Protein AF-A0A4R7KWX2-F1 (afdb_monomer_lite)

Radius of gyration: 22.08 Å; chains: 1; bounding box: 46×19×56 Å

pLDDT: mean 76.59, std 13.77, range [32.47, 94.88]

Sequence (93 aa):
MNRAMRRKMDKQLRAKLTDEQFQELKSKTISEMIDIEVKRRLDDTWSKMSSVLIEIMRKNRISQERIHKIVSEFSEEIYKRYGRDNDEGLSQC

Organism: NCBI:txid1096341

Secondary structure (DSSP, 8-state):
--HHHHHHHHHHHHTTS-HHHHHHHHHHHHHHHHHHHHHHHHHHHHHHHHHHHHHHHHHTT--HHHHHHHHHHHHHHHHHHHGGGGTTTSS--

Foldseek 3Di:
DDPVVVVVVLVVLCVVDPPVRSVVVVVVVVVVVVVVVVVVVVVVVVVVVLVVVLVVCVVVVNDPVRNVVVVVVVVVVCCVVPVVVPPVPPPDD

Structure (mmCIF, N/CA/C/O backbone):
data_AF-A0A4R7KWX2-F1
#
_entry.id   AF-A0A4R7KWX2-F1
#
loop_
_atom_site.group_PDB
_atom_site.id
_atom_site.type_symbol
_atom_site.label_atom_id
_atom_site.label_alt_id
_atom_site.label_comp_id
_atom_site.label_asym_id
_atom_site.label_e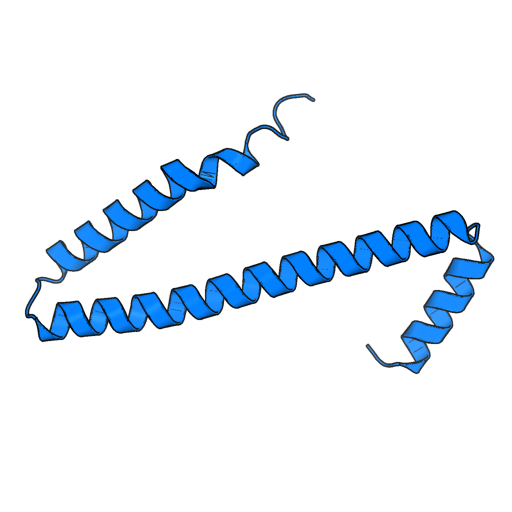ntity_id
_atom_site.label_seq_id
_atom_site.pdbx_PDB_ins_code
_atom_site.Cartn_x
_atom_site.Cartn_y
_atom_site.Cartn_z
_atom_site.occupancy
_atom_site.B_iso_or_equiv
_atom_site.auth_seq_id
_atom_site.auth_comp_id
_atom_site.auth_asym_id
_atom_site.auth_atom_id
_atom_site.pdbx_PDB_model_num
ATOM 1 N N . MET A 1 1 ? -2.434 7.150 -26.169 1.00 55.12 1 MET A N 1
ATOM 2 C CA . MET A 1 1 ? -1.441 7.192 -27.274 1.00 55.12 1 MET A CA 1
ATOM 3 C C . MET A 1 1 ? -1.772 6.144 -28.335 1.00 55.12 1 MET A C 1
ATOM 5 O O . MET A 1 1 ? -1.793 4.959 -28.014 1.00 55.12 1 MET A O 1
ATOM 9 N N . ASN A 1 2 ? -2.063 6.571 -29.568 1.00 79.06 2 ASN A N 1
ATOM 10 C CA . ASN A 1 2 ? -2.555 5.701 -30.646 1.00 79.06 2 ASN A CA 1
ATOM 11 C C . ASN A 1 2 ? -1.430 4.828 -31.263 1.00 79.06 2 ASN A C 1
ATOM 13 O O . ASN A 1 2 ? -0.264 5.231 -31.297 1.00 79.06 2 ASN A O 1
ATOM 17 N N . ARG A 1 3 ? -1.762 3.627 -31.761 1.00 81.62 3 ARG A N 1
ATOM 18 C CA . ARG A 1 3 ? -0.810 2.597 -32.240 1.00 81.62 3 ARG A CA 1
ATOM 19 C C . ARG A 1 3 ? 0.081 3.088 -33.388 1.00 81.62 3 ARG A C 1
ATOM 21 O O . ARG A 1 3 ? 1.253 2.725 -33.453 1.00 81.62 3 ARG A O 1
ATOM 28 N N . ALA A 1 4 ? -0.457 3.937 -34.262 1.00 80.00 4 ALA A N 1
ATOM 29 C CA . ALA A 1 4 ? 0.284 4.535 -35.374 1.00 80.00 4 ALA A CA 1
ATOM 30 C C . ALA A 1 4 ? 1.388 5.502 -34.901 1.00 80.00 4 ALA A C 1
ATOM 32 O O . ALA A 1 4 ? 2.495 5.477 -35.436 1.00 80.00 4 ALA A O 1
ATOM 33 N N . MET A 1 5 ? 1.123 6.291 -33.852 1.00 72.06 5 MET A N 1
ATOM 34 C CA . MET A 1 5 ? 2.116 7.191 -33.251 1.00 72.06 5 MET A CA 1
ATOM 35 C C . MET A 1 5 ? 3.259 6.417 -32.583 1.00 72.06 5 MET A C 1
ATOM 37 O O . MET A 1 5 ? 4.413 6.769 -32.806 1.00 72.06 5 MET A O 1
ATOM 41 N N . ARG A 1 6 ? 2.966 5.317 -31.864 1.00 77.50 6 ARG A N 1
ATOM 42 C CA . ARG A 1 6 ? 4.008 4.421 -31.308 1.00 77.50 6 ARG A CA 1
ATOM 43 C C . ARG A 1 6 ? 4.957 3.918 -32.386 1.00 77.50 6 ARG A C 1
ATOM 45 O O . ARG A 1 6 ? 6.161 4.071 -32.265 1.00 77.50 6 ARG A O 1
ATOM 52 N N . ARG A 1 7 ? 4.406 3.380 -33.475 1.00 78.06 7 ARG A N 1
ATOM 53 C CA . ARG A 1 7 ? 5.207 2.822 -34.574 1.00 78.06 7 ARG A CA 1
ATOM 54 C C . ARG A 1 7 ? 6.083 3.872 -35.262 1.00 78.06 7 ARG A C 1
ATOM 56 O O . ARG A 1 7 ? 7.206 3.566 -35.648 1.00 78.06 7 ARG A O 1
ATOM 63 N N . LYS A 1 8 ? 5.581 5.101 -35.426 1.00 79.50 8 LYS A N 1
ATOM 64 C CA . LYS A 1 8 ? 6.349 6.202 -36.028 1.00 79.50 8 LYS A CA 1
ATOM 65 C C . LYS A 1 8 ? 7.505 6.640 -35.123 1.00 79.50 8 LYS A C 1
ATOM 67 O O . LYS A 1 8 ? 8.603 6.861 -35.623 1.00 79.50 8 LYS A O 1
ATOM 72 N N . MET A 1 9 ? 7.264 6.698 -33.814 1.00 76.12 9 MET A N 1
ATOM 73 C CA . MET A 1 9 ? 8.276 7.014 -32.805 1.00 76.12 9 MET A CA 1
ATOM 74 C C . MET A 1 9 ? 9.347 5.915 -32.707 1.00 76.12 9 MET A C 1
ATOM 76 O O . MET A 1 9 ? 10.531 6.227 -32.769 1.00 76.12 9 MET A O 1
ATOM 80 N N . ASP A 1 10 ? 8.951 4.637 -32.691 1.00 72.81 10 ASP A N 1
ATOM 81 C CA . ASP A 1 10 ? 9.875 3.490 -32.706 1.00 72.81 10 ASP A CA 1
ATOM 82 C C . ASP A 1 10 ? 10.795 3.516 -33.934 1.00 72.81 10 ASP A C 1
ATOM 84 O O . ASP A 1 10 ? 11.998 3.288 -33.827 1.00 72.81 10 ASP A O 1
ATOM 88 N N . LYS A 1 11 ? 10.243 3.833 -35.114 1.00 79.12 11 LYS A N 1
ATOM 89 C CA . LYS A 1 11 ? 11.020 3.930 -36.357 1.00 79.12 11 LYS A CA 1
ATOM 90 C C . LYS A 1 11 ? 12.038 5.076 -36.312 1.00 79.12 11 LYS A C 1
ATOM 92 O O . LYS A 1 11 ? 13.140 4.921 -36.824 1.00 79.12 11 LYS A O 1
ATOM 97 N N . GLN A 1 12 ? 11.681 6.211 -35.709 1.00 77.06 12 GLN A N 1
ATOM 98 C CA . GLN A 1 12 ? 12.589 7.353 -35.548 1.00 77.06 12 GLN A CA 1
ATOM 99 C C . GLN A 1 12 ? 13.688 7.089 -34.512 1.00 77.06 12 GLN A C 1
ATOM 101 O O . GLN A 1 12 ? 14.817 7.527 -34.711 1.00 77.06 12 GLN A O 1
ATOM 106 N N . LEU A 1 13 ? 13.376 6.359 -33.439 1.00 66.44 13 LEU A N 1
ATOM 107 C CA . LEU A 1 13 ? 14.338 5.973 -32.406 1.00 66.44 13 LEU A CA 1
ATOM 108 C C . LEU A 1 13 ? 15.350 4.943 -32.925 1.00 66.44 13 LEU A C 1
ATOM 110 O O . LEU A 1 13 ? 16.546 5.136 -32.741 1.00 66.44 13 LEU A O 1
ATOM 114 N N . ARG A 1 14 ? 14.900 3.921 -33.668 1.00 72.00 14 ARG A N 1
ATOM 115 C CA . ARG A 1 14 ? 15.794 2.962 -34.351 1.00 72.00 14 ARG A CA 1
ATOM 116 C C . ARG A 1 14 ? 16.730 3.607 -35.370 1.00 72.00 14 ARG A C 1
ATOM 118 O O . ARG A 1 14 ? 17.804 3.093 -35.620 1.00 72.00 14 ARG A O 1
ATOM 125 N N . ALA A 1 15 ? 16.323 4.719 -35.981 1.00 72.25 15 ALA A N 1
ATOM 126 C CA . ALA A 1 15 ? 17.159 5.430 -36.947 1.00 72.25 15 ALA A CA 1
ATOM 127 C C . ALA A 1 15 ? 18.280 6.259 -36.291 1.00 72.25 15 ALA A C 1
ATOM 129 O O . ALA A 1 15 ? 19.173 6.722 -36.995 1.00 72.25 15 ALA A O 1
ATOM 130 N N . LYS A 1 16 ? 18.219 6.491 -34.971 1.00 71.94 16 LYS A N 1
ATOM 131 C CA . LYS A 1 16 ? 19.176 7.322 -34.219 1.00 71.94 16 LYS A CA 1
ATOM 132 C C . LYS A 1 16 ? 20.005 6.544 -33.194 1.00 71.94 16 LYS A C 1
ATOM 134 O O . LYS A 1 16 ? 20.971 7.094 -32.679 1.00 71.94 16 LYS A O 1
ATOM 139 N N . LEU A 1 17 ? 19.614 5.312 -32.883 1.00 70.38 17 LEU A N 1
ATOM 140 C CA . LEU A 1 17 ? 20.235 4.444 -31.884 1.00 70.38 17 LEU A CA 1
ATOM 141 C C . LEU A 1 17 ? 20.725 3.166 -32.562 1.00 70.38 17 LEU A C 1
ATOM 143 O O . LEU A 1 17 ? 20.113 2.717 -33.532 1.00 70.38 17 LEU A O 1
ATOM 147 N N . THR A 1 18 ? 21.787 2.552 -32.037 1.00 77.38 18 THR A N 1
ATOM 148 C CA . THR A 1 18 ? 22.100 1.169 -32.421 1.00 77.38 18 THR A CA 1
ATOM 149 C C . THR A 1 18 ? 20.953 0.248 -31.994 1.00 77.38 18 THR A C 1
ATOM 151 O O . THR A 1 18 ? 20.201 0.563 -31.065 1.00 77.38 18 THR A O 1
ATOM 154 N N . ASP A 1 19 ? 20.796 -0.900 -32.658 1.00 74.38 19 ASP A N 1
ATOM 155 C CA . ASP A 1 19 ? 19.746 -1.860 -32.294 1.00 74.38 19 ASP A CA 1
ATOM 156 C C . ASP A 1 19 ? 19.851 -2.287 -30.817 1.00 74.38 19 ASP A C 1
ATOM 158 O O . ASP A 1 19 ? 18.827 -2.429 -30.151 1.00 74.38 19 ASP A O 1
ATOM 162 N N . GLU A 1 20 ? 21.066 -2.397 -30.273 1.00 72.44 20 GLU A N 1
ATOM 163 C CA . GLU A 1 20 ? 21.311 -2.683 -28.852 1.00 72.44 20 GLU A CA 1
ATOM 164 C C . GLU A 1 20 ? 20.789 -1.567 -27.936 1.00 72.44 20 GLU A C 1
ATOM 166 O O . GLU A 1 20 ? 20.001 -1.834 -27.028 1.00 72.44 20 GLU A O 1
ATOM 171 N N . GLN A 1 21 ? 21.127 -0.305 -28.224 1.00 72.81 21 GLN A N 1
ATOM 172 C CA . GLN A 1 21 ? 20.653 0.854 -27.457 1.00 72.81 21 GLN A CA 1
ATOM 173 C C . GLN A 1 21 ? 19.129 1.012 -27.531 1.00 72.81 21 GLN A C 1
ATOM 175 O O . GLN A 1 21 ? 18.481 1.365 -26.545 1.00 72.81 21 GLN A O 1
ATOM 180 N N . PHE A 1 22 ? 18.529 0.735 -28.692 1.00 75.12 22 PHE A N 1
ATOM 181 C CA . PHE A 1 22 ? 17.079 0.783 -28.860 1.00 75.12 22 PHE A CA 1
ATOM 182 C C . PHE A 1 22 ? 16.368 -0.294 -28.029 1.00 75.12 22 PHE A C 1
ATOM 184 O O . PHE A 1 22 ? 15.339 -0.015 -27.406 1.00 75.12 22 PHE A O 1
ATOM 191 N N . GLN A 1 23 ? 16.892 -1.523 -28.012 1.00 72.94 23 GLN A N 1
ATOM 192 C CA . GLN A 1 23 ? 16.308 -2.609 -27.221 1.00 72.94 23 GLN A CA 1
ATOM 193 C C . GLN A 1 23 ? 16.487 -2.381 -25.719 1.00 72.94 23 GLN A C 1
ATOM 195 O O . GLN A 1 23 ? 15.537 -2.604 -24.968 1.00 72.94 23 GLN A O 1
ATOM 200 N N . GLU A 1 24 ? 17.644 -1.877 -25.284 1.00 78.38 24 GLU A N 1
ATOM 201 C CA . GLU A 1 24 ? 17.891 -1.536 -23.881 1.00 78.38 24 GLU A CA 1
ATOM 202 C C . GLU A 1 24 ? 16.896 -0.476 -23.387 1.00 78.38 24 GLU A C 1
ATOM 204 O O . GLU A 1 24 ? 16.243 -0.656 -22.357 1.00 78.38 24 GLU A O 1
ATOM 209 N N . LEU A 1 25 ? 16.710 0.598 -24.159 1.00 73.94 25 LEU A N 1
ATOM 210 C CA . LEU A 1 25 ? 15.812 1.695 -23.800 1.00 73.94 25 LEU A CA 1
ATOM 211 C C . LEU A 1 25 ? 14.351 1.236 -23.755 1.00 73.94 25 LEU A C 1
ATOM 213 O O . LEU A 1 25 ? 13.621 1.546 -22.816 1.00 73.94 25 LEU A O 1
ATOM 217 N N . LYS A 1 26 ? 13.941 0.412 -24.725 1.00 75.81 26 LYS A N 1
ATOM 218 C CA . LYS A 1 26 ? 12.613 -0.206 -24.735 1.00 75.81 26 LYS A CA 1
ATOM 219 C C . LYS A 1 26 ? 12.399 -1.117 -23.523 1.00 75.81 26 LYS A C 1
ATOM 221 O O . LYS A 1 26 ? 11.317 -1.094 -22.940 1.00 75.81 26 LYS A O 1
ATOM 226 N N . SER A 1 27 ? 13.405 -1.907 -23.147 1.00 73.00 27 SER A N 1
ATOM 227 C CA . SER A 1 27 ? 13.347 -2.785 -21.977 1.00 73.00 27 SER A CA 1
ATOM 228 C C . SER A 1 27 ? 13.200 -1.986 -20.681 1.00 73.00 27 SER A C 1
ATOM 230 O O . SER A 1 27 ? 12.328 -2.303 -19.874 1.00 73.00 27 SER A O 1
ATOM 232 N N . LYS A 1 28 ? 13.978 -0.907 -20.512 1.00 76.81 28 LYS A N 1
ATOM 233 C CA . LYS A 1 28 ? 13.885 -0.007 -19.348 1.00 76.81 28 LYS A CA 1
ATOM 234 C C . LYS A 1 28 ? 12.496 0.615 -19.219 1.00 76.81 28 LYS A C 1
ATOM 236 O O . LYS A 1 28 ? 11.870 0.487 -18.175 1.00 76.81 28 LYS A O 1
ATOM 241 N N . THR A 1 29 ? 11.957 1.177 -20.302 1.00 74.44 29 THR A N 1
ATOM 242 C CA . THR A 1 29 ? 10.612 1.778 -20.280 1.00 74.44 29 THR A CA 1
ATOM 243 C C . THR A 1 29 ? 9.518 0.757 -19.959 1.00 74.44 29 THR A C 1
ATOM 245 O O . THR A 1 29 ? 8.552 1.079 -19.271 1.00 74.44 29 THR A O 1
ATOM 248 N N . ILE A 1 30 ? 9.637 -0.480 -20.455 1.00 75.88 30 ILE A N 1
ATOM 249 C CA . ILE A 1 30 ? 8.682 -1.545 -20.120 1.00 75.88 30 ILE A CA 1
ATOM 250 C C . ILE A 1 30 ? 8.785 -1.908 -18.636 1.00 75.88 30 ILE A C 1
ATOM 252 O O . ILE A 1 30 ? 7.747 -2.035 -17.992 1.00 75.88 30 ILE A O 1
ATOM 256 N N . SER A 1 31 ? 10.001 -2.033 -18.097 1.00 77.25 31 SER A N 1
ATOM 257 C CA . SER A 1 31 ? 10.228 -2.310 -16.674 1.00 77.25 31 SER A CA 1
ATOM 258 C C . SER A 1 31 ? 9.603 -1.234 -15.788 1.00 77.25 31 SER A C 1
ATOM 260 O O . SER A 1 31 ? 8.790 -1.548 -14.928 1.00 77.25 31 SER A O 1
ATOM 262 N N . GLU A 1 32 ? 9.876 0.041 -16.070 1.00 74.81 32 GLU A N 1
ATOM 263 C CA . GLU A 1 32 ? 9.316 1.169 -15.316 1.00 74.81 32 GLU A CA 1
ATOM 264 C C . GLU A 1 32 ? 7.781 1.195 -15.368 1.00 74.81 32 GLU A C 1
ATOM 266 O O . GLU A 1 32 ? 7.115 1.427 -14.359 1.00 74.81 32 GLU A O 1
ATOM 271 N N . MET A 1 33 ? 7.189 0.922 -16.537 1.00 75.62 33 MET A N 1
ATOM 272 C CA . MET A 1 33 ? 5.731 0.834 -16.666 1.00 75.62 33 MET A CA 1
ATOM 273 C C . MET A 1 33 ? 5.144 -0.327 -15.859 1.00 75.62 33 MET A C 1
ATOM 275 O O . MET A 1 33 ? 4.052 -0.184 -15.304 1.00 75.62 33 MET A O 1
ATOM 279 N N . ILE A 1 34 ? 5.840 -1.465 -15.802 1.00 76.12 34 ILE A N 1
ATOM 280 C CA . ILE A 1 34 ? 5.433 -2.608 -14.980 1.00 76.12 34 ILE A CA 1
ATOM 281 C C . ILE A 1 34 ? 5.499 -2.226 -13.502 1.00 76.12 34 ILE A C 1
ATOM 283 O O . ILE A 1 34 ? 4.519 -2.446 -12.795 1.00 76.12 34 ILE A O 1
ATOM 287 N N . ASP A 1 35 ? 6.578 -1.588 -13.053 1.00 73.50 35 ASP A N 1
ATOM 288 C CA . ASP A 1 35 ? 6.745 -1.182 -11.655 1.00 73.50 35 ASP A CA 1
ATOM 289 C C . ASP A 1 35 ? 5.650 -0.209 -11.208 1.00 73.50 35 ASP A C 1
ATOM 291 O O . ASP A 1 35 ? 5.061 -0.371 -10.136 1.00 73.50 35 ASP A O 1
ATOM 295 N N . ILE A 1 36 ? 5.317 0.772 -12.050 1.00 78.94 36 ILE A N 1
ATOM 296 C CA . ILE A 1 36 ? 4.233 1.724 -11.780 1.00 78.94 36 ILE A CA 1
ATOM 297 C C . ILE A 1 36 ? 2.885 1.001 -11.672 1.00 78.94 36 ILE A C 1
ATOM 299 O O . ILE A 1 36 ? 2.119 1.250 -10.741 1.00 78.94 36 ILE A O 1
ATOM 303 N N . GLU A 1 37 ? 2.577 0.099 -12.606 1.00 80.25 37 GLU A N 1
ATOM 304 C CA . GLU A 1 37 ? 1.298 -0.617 -12.601 1.00 80.25 37 GLU A CA 1
ATOM 305 C C . GLU A 1 37 ? 1.196 -1.605 -11.430 1.00 80.25 37 GLU A C 1
ATOM 307 O O . GLU A 1 37 ? 0.120 -1.755 -10.848 1.00 80.25 37 GLU A O 1
ATOM 312 N N . VAL A 1 38 ? 2.300 -2.248 -11.039 1.00 74.75 38 VAL A N 1
ATOM 313 C CA . VAL A 1 38 ? 2.360 -3.115 -9.855 1.00 74.75 38 VAL A CA 1
ATOM 314 C C . VAL A 1 38 ? 2.099 -2.305 -8.588 1.00 74.75 38 VAL A C 1
ATOM 316 O O . VAL A 1 38 ? 1.217 -2.685 -7.817 1.00 74.75 38 VAL A O 1
ATOM 319 N N . LYS A 1 39 ? 2.775 -1.161 -8.405 1.00 77.44 39 LYS A N 1
ATOM 320 C CA . LYS A 1 39 ? 2.527 -0.256 -7.267 1.00 77.44 39 LYS A CA 1
ATOM 321 C C . LYS A 1 39 ? 1.062 0.174 -7.212 1.00 77.44 39 LYS A C 1
ATOM 323 O O . LYS A 1 39 ? 0.406 -0.008 -6.192 1.00 77.44 39 LYS A O 1
ATOM 328 N N . ARG A 1 40 ? 0.500 0.607 -8.345 1.00 82.31 40 ARG A N 1
ATOM 329 C CA . ARG A 1 40 ? -0.909 1.017 -8.437 1.00 82.31 40 ARG A CA 1
ATOM 330 C C . ARG A 1 40 ? -1.880 -0.096 -8.025 1.00 82.31 40 ARG A C 1
ATOM 332 O O . ARG A 1 40 ? -2.879 0.168 -7.359 1.00 82.31 40 ARG A O 1
ATOM 339 N N . ARG A 1 41 ? -1.626 -1.341 -8.442 1.00 81.31 41 ARG A N 1
ATOM 340 C CA . ARG A 1 41 ? -2.468 -2.497 -8.078 1.00 81.31 41 ARG A CA 1
ATOM 341 C C . ARG A 1 41 ? -2.354 -2.857 -6.603 1.00 81.31 41 ARG A C 1
ATOM 343 O O . ARG A 1 41 ? -3.360 -3.246 -6.004 1.00 81.31 41 ARG A O 1
ATOM 350 N N . LEU A 1 42 ? -1.158 -2.742 -6.033 1.00 75.19 42 LEU A N 1
ATOM 351 C CA . LEU A 1 42 ? -0.939 -2.946 -4.605 1.00 75.19 42 LEU A CA 1
ATOM 352 C C . LEU A 1 42 ? -1.691 -1.892 -3.790 1.00 75.19 42 LEU A C 1
ATOM 354 O O . LEU A 1 42 ? -2.437 -2.273 -2.892 1.00 75.19 42 LEU A O 1
ATOM 358 N N . ASP A 1 43 ? -1.602 -0.616 -4.168 1.00 80.19 43 ASP A N 1
ATOM 359 C CA . ASP A 1 43 ? -2.315 0.476 -3.495 1.00 80.19 43 ASP A CA 1
ATOM 360 C C . ASP A 1 43 ? -3.840 0.288 -3.539 1.00 80.19 43 ASP A C 1
ATOM 362 O O . ASP A 1 43 ? -4.522 0.426 -2.523 1.00 80.19 43 ASP A O 1
ATOM 366 N N . ASP A 1 44 ? -4.391 -0.092 -4.697 1.00 84.38 44 ASP A N 1
ATOM 367 C CA . ASP A 1 44 ? -5.830 -0.355 -4.849 1.00 84.38 44 ASP A CA 1
ATOM 368 C C . ASP A 1 44 ? -6.292 -1.548 -3.993 1.00 84.38 44 ASP A C 1
ATOM 370 O O . ASP A 1 44 ? -7.318 -1.487 -3.309 1.00 84.38 44 ASP A O 1
ATOM 374 N N . THR A 1 45 ? -5.510 -2.630 -3.980 1.00 83.25 45 THR A N 1
ATOM 375 C CA . THR A 1 45 ? -5.799 -3.816 -3.157 1.00 83.25 45 THR A CA 1
ATOM 376 C C . THR A 1 45 ? -5.727 -3.477 -1.670 1.00 83.25 45 THR A C 1
ATOM 378 O O . THR A 1 45 ? -6.612 -3.856 -0.898 1.00 83.25 45 THR A O 1
ATOM 381 N N . TRP A 1 46 ? -4.708 -2.715 -1.275 1.00 81.50 46 TRP A N 1
ATOM 382 C CA . TRP A 1 46 ? -4.508 -2.250 0.090 1.00 81.50 46 TRP A CA 1
ATOM 383 C C . TRP A 1 46 ? -5.668 -1.365 0.565 1.00 81.50 46 TRP A C 1
ATOM 385 O O . TRP A 1 46 ? -6.220 -1.570 1.651 1.00 81.50 46 TRP A O 1
ATOM 395 N N . SER A 1 47 ? -6.107 -0.428 -0.276 1.00 83.06 47 SER A N 1
ATOM 396 C CA . SER A 1 47 ? -7.241 0.452 0.013 1.00 83.06 47 SER A CA 1
ATOM 397 C C . SER A 1 47 ? -8.531 -0.342 0.242 1.00 83.06 47 SER A C 1
ATOM 399 O O . SER A 1 47 ? -9.198 -0.177 1.266 1.00 83.06 47 SER A O 1
ATOM 401 N N . LYS A 1 48 ? -8.839 -1.295 -0.645 1.00 87.44 48 LYS A N 1
ATOM 402 C CA . LYS A 1 48 ? -10.019 -2.164 -0.502 1.00 87.44 48 LYS A CA 1
ATOM 403 C C . LYS A 1 48 ? -9.960 -3.006 0.770 1.00 87.44 48 LYS A C 1
ATOM 405 O O . LYS A 1 48 ? -10.940 -3.075 1.509 1.00 87.44 48 LYS A O 1
ATOM 410 N N . MET A 1 49 ? -8.812 -3.617 1.053 1.00 85.00 49 MET A N 1
ATOM 411 C CA . MET A 1 49 ? -8.640 -4.448 2.242 1.00 85.00 49 MET A CA 1
ATOM 412 C C . MET A 1 49 ? -8.764 -3.636 3.538 1.00 85.00 49 MET A C 1
ATOM 414 O O . MET A 1 49 ? -9.446 -4.068 4.468 1.00 85.00 49 MET A O 1
ATOM 418 N N . SER A 1 50 ? -8.150 -2.450 3.602 1.00 85.31 50 SER A N 1
ATOM 419 C CA . SER A 1 50 ? -8.216 -1.580 4.785 1.00 85.31 50 SER A CA 1
ATOM 420 C C . SER A 1 50 ? -9.642 -1.107 5.077 1.00 85.31 50 SER A C 1
ATOM 422 O O . SER A 1 50 ? -10.071 -1.132 6.232 1.00 85.31 50 SER A O 1
ATOM 424 N N . SER A 1 51 ? -10.416 -0.774 4.040 1.00 89.00 51 SER A N 1
ATOM 425 C CA . SER A 1 51 ? -11.839 -0.449 4.172 1.00 89.00 51 SER A CA 1
ATOM 426 C C . SER A 1 51 ? -12.632 -1.605 4.797 1.00 89.00 51 SER A C 1
ATOM 428 O O . SER A 1 51 ? -13.329 -1.398 5.793 1.00 89.00 51 SER A O 1
ATOM 430 N N . VAL A 1 52 ? -12.452 -2.832 4.296 1.00 89.69 52 VAL A N 1
ATOM 431 C CA . VAL A 1 52 ? -13.117 -4.033 4.833 1.00 89.69 52 VAL A CA 1
ATOM 432 C C . VAL A 1 52 ? -12.718 -4.300 6.289 1.00 89.69 52 VAL A C 1
ATOM 434 O O . VAL A 1 52 ? -13.575 -4.598 7.122 1.00 89.69 52 VAL A O 1
ATOM 437 N N . LEU A 1 53 ? -11.435 -4.158 6.633 1.00 88.50 53 LEU A N 1
ATOM 438 C CA . LEU A 1 53 ? -10.955 -4.337 8.007 1.00 88.50 53 LEU A CA 1
ATOM 439 C C . LEU A 1 53 ? -11.595 -3.332 8.970 1.00 88.50 53 LEU A C 1
ATOM 441 O O . LEU A 1 53 ? -12.065 -3.726 10.039 1.00 88.50 53 LEU A O 1
ATOM 445 N N . ILE A 1 54 ? -11.680 -2.055 8.585 1.00 89.00 54 ILE A N 1
ATOM 446 C CA . ILE A 1 54 ? -12.332 -1.017 9.396 1.00 89.00 54 ILE A CA 1
ATOM 447 C C . ILE A 1 54 ? -13.813 -1.349 9.612 1.00 89.00 54 ILE A C 1
ATOM 449 O O . ILE A 1 54 ? -14.316 -1.218 10.731 1.00 89.00 54 ILE A O 1
ATOM 453 N N . GLU A 1 55 ? -14.522 -1.809 8.580 1.00 93.06 55 GLU A N 1
ATOM 454 C CA . GLU A 1 55 ? -15.918 -2.236 8.716 1.00 93.06 55 GLU A CA 1
ATOM 455 C C . GLU A 1 55 ? -16.081 -3.406 9.690 1.00 93.06 55 GLU A C 1
ATOM 457 O O . GLU A 1 55 ? -16.979 -3.381 10.535 1.00 93.06 55 GLU A O 1
ATOM 462 N N . ILE A 1 56 ? -15.207 -4.413 9.616 1.00 91.00 56 ILE A N 1
ATOM 463 C CA . ILE A 1 56 ? -15.212 -5.551 10.545 1.00 91.00 56 ILE A CA 1
ATOM 464 C C . ILE A 1 56 ? -14.968 -5.070 11.978 1.00 91.00 56 ILE A C 1
ATOM 466 O O . ILE A 1 56 ? -15.695 -5.470 12.889 1.00 91.00 56 ILE A O 1
ATOM 470 N N . MET A 1 57 ? -13.995 -4.184 12.199 1.00 90.00 57 MET A N 1
ATOM 471 C CA . M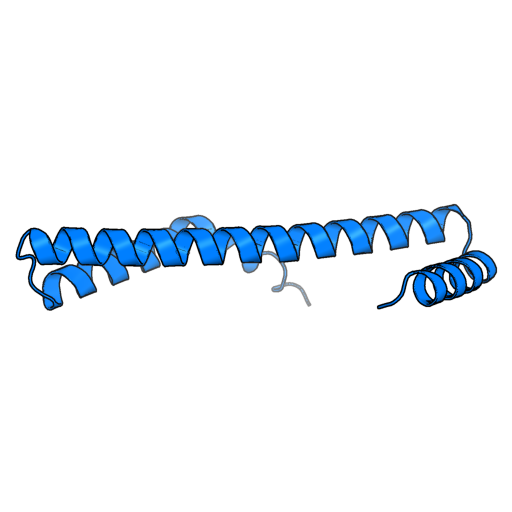ET A 1 57 ? -13.714 -3.637 13.531 1.00 90.00 57 MET A CA 1
ATOM 472 C C . MET A 1 57 ? -14.914 -2.864 14.093 1.00 90.00 57 MET A C 1
ATOM 474 O O . MET A 1 57 ? -15.276 -3.041 15.258 1.00 90.00 57 MET A O 1
ATOM 478 N N . ARG A 1 58 ? -15.589 -2.069 13.253 1.00 90.75 58 ARG A N 1
ATOM 479 C CA . ARG A 1 58 ? -16.821 -1.358 13.626 1.00 90.75 58 ARG A CA 1
ATOM 480 C C . ARG A 1 58 ? -17.957 -2.321 13.975 1.00 90.75 58 ARG A C 1
ATOM 482 O O . ARG A 1 58 ? -18.611 -2.128 14.997 1.00 90.75 58 ARG A O 1
ATOM 489 N N . LYS A 1 59 ? -18.166 -3.382 13.182 1.00 94.88 59 LYS A N 1
ATOM 490 C CA . LYS A 1 59 ? -19.170 -4.432 13.461 1.00 94.88 59 LYS A CA 1
ATOM 491 C C . LYS A 1 59 ? -18.920 -5.128 14.801 1.00 94.88 59 LYS A C 1
ATOM 493 O O . LYS A 1 59 ? -19.871 -5.454 15.504 1.00 94.88 59 LYS A O 1
ATOM 498 N N . ASN A 1 60 ? -17.655 -5.277 15.187 1.00 92.75 60 ASN A N 1
ATOM 499 C CA . ASN A 1 60 ? -17.242 -5.829 16.479 1.00 92.75 60 ASN A CA 1
ATOM 500 C C . ASN A 1 60 ? -17.223 -4.796 17.623 1.00 92.75 60 ASN A C 1
ATOM 502 O O . ASN A 1 60 ? -16.684 -5.075 18.690 1.00 92.75 60 ASN A O 1
ATOM 506 N N . ARG A 1 61 ? -17.821 -3.609 17.427 1.00 93.38 61 ARG A N 1
ATOM 507 C CA . ARG A 1 61 ? -17.933 -2.537 18.434 1.00 93.38 61 ARG A CA 1
ATOM 508 C C . ARG A 1 61 ? -16.589 -2.060 18.994 1.00 93.38 61 ARG A C 1
ATOM 510 O O . ARG A 1 61 ? -16.522 -1.575 20.122 1.00 93.38 61 ARG A O 1
ATOM 517 N N . ILE A 1 62 ? -15.520 -2.159 18.207 1.00 91.56 62 ILE A N 1
ATOM 518 C CA . ILE A 1 62 ? -14.240 -1.546 18.563 1.0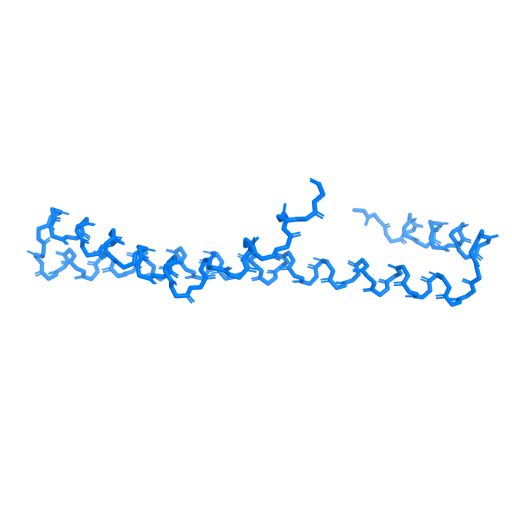0 91.56 62 ILE A CA 1
ATOM 519 C C . ILE A 1 62 ? -14.408 -0.023 18.487 1.00 91.56 62 ILE A C 1
ATOM 521 O O . ILE A 1 62 ? -14.962 0.498 17.515 1.00 91.56 62 ILE A O 1
ATOM 525 N N . SER A 1 63 ? -13.957 0.698 19.518 1.00 91.19 63 SER A N 1
ATOM 526 C CA . SER A 1 63 ? -14.047 2.162 19.544 1.00 91.19 63 SER A CA 1
ATOM 527 C C . SER A 1 63 ? -13.245 2.785 18.400 1.00 91.19 63 SER A C 1
ATOM 529 O O . SER A 1 63 ? -12.225 2.242 17.972 1.00 91.19 63 SER A O 1
ATOM 531 N N . GLN A 1 64 ? -13.676 3.954 17.914 1.00 85.31 64 GLN A N 1
ATOM 532 C CA . GLN A 1 64 ? -12.951 4.662 16.851 1.00 85.31 64 GLN A CA 1
ATOM 533 C C . GLN A 1 64 ? -11.515 5.001 17.272 1.00 85.31 64 GLN A C 1
ATOM 535 O O . GLN A 1 64 ? -10.601 4.855 16.468 1.00 85.31 64 GLN A O 1
ATOM 540 N N . GL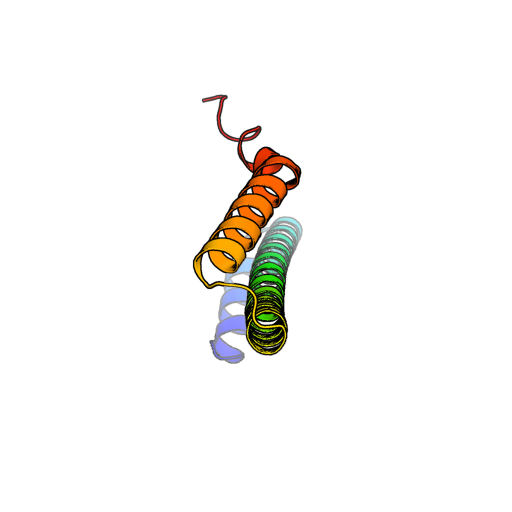U A 1 65 ? -11.296 5.358 18.541 1.00 88.38 65 GLU A N 1
ATOM 541 C CA . GLU A 1 65 ? -9.957 5.581 19.104 1.00 88.38 65 GLU A CA 1
ATOM 542 C C . GLU A 1 65 ? -9.079 4.332 19.000 1.00 88.38 65 GLU A C 1
ATOM 544 O O . GLU A 1 65 ? -7.912 4.410 18.616 1.00 88.38 65 GLU A O 1
ATOM 549 N N . ARG A 1 66 ? -9.642 3.153 19.296 1.00 88.62 66 ARG A N 1
ATOM 550 C CA . ARG A 1 66 ? -8.907 1.891 19.218 1.00 88.62 66 ARG A CA 1
ATOM 551 C C . ARG A 1 66 ? -8.645 1.474 17.772 1.00 88.62 66 ARG A C 1
ATOM 553 O O . ARG A 1 66 ? -7.552 0.993 17.495 1.00 88.62 66 ARG A O 1
ATOM 560 N N . ILE A 1 67 ? -9.595 1.697 16.861 1.00 88.31 67 ILE A N 1
ATOM 561 C CA . ILE A 1 67 ? -9.401 1.500 15.414 1.00 88.31 67 ILE A CA 1
ATOM 562 C C . ILE A 1 67 ? -8.266 2.395 14.914 1.00 88.31 67 ILE A C 1
ATOM 564 O O . ILE A 1 67 ? -7.351 1.904 14.261 1.00 88.31 67 ILE A O 1
ATOM 568 N N . HIS A 1 68 ? -8.294 3.684 15.258 1.00 85.06 68 HIS A N 1
ATOM 569 C CA . HIS A 1 68 ? -7.262 4.635 14.858 1.00 85.06 68 HIS A CA 1
ATOM 570 C C . HIS A 1 68 ? -5.886 4.212 15.374 1.00 85.06 68 HIS A C 1
ATOM 572 O O . HIS A 1 68 ? -4.937 4.152 14.600 1.00 85.06 68 HIS A O 1
ATOM 578 N N . LYS A 1 69 ? -5.796 3.816 16.651 1.00 91.25 69 LYS A N 1
ATOM 579 C CA . LYS A 1 69 ? -4.556 3.300 17.236 1.00 91.25 69 LYS A CA 1
ATOM 580 C C . LYS A 1 69 ? -4.020 2.078 16.482 1.00 91.25 69 LYS A C 1
ATOM 582 O O . LYS A 1 69 ? -2.849 2.067 16.129 1.00 91.25 69 LYS A O 1
ATOM 587 N N . ILE A 1 70 ? -4.872 1.090 16.195 1.00 88.19 70 ILE A N 1
ATOM 588 C CA . ILE A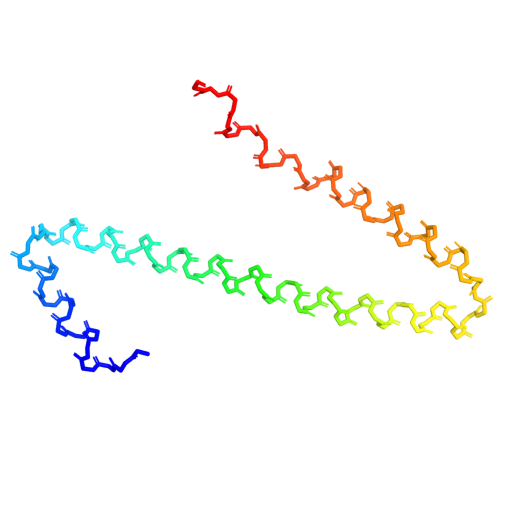 1 70 ? -4.474 -0.125 15.464 1.00 88.19 70 ILE A CA 1
ATOM 589 C C . ILE A 1 70 ? -3.975 0.220 14.055 1.00 88.19 70 ILE A C 1
ATOM 591 O O . ILE A 1 70 ? -2.942 -0.293 13.638 1.00 88.19 70 ILE A O 1
ATOM 595 N N . VAL A 1 71 ? -4.684 1.086 13.324 1.00 86.75 71 VAL A N 1
ATOM 596 C CA . VAL A 1 71 ? -4.298 1.481 11.958 1.00 86.75 71 VAL A CA 1
ATOM 597 C C . VAL A 1 71 ? -2.971 2.246 11.955 1.00 86.75 71 VAL A C 1
ATOM 599 O O . VAL A 1 71 ? -2.121 1.971 11.110 1.00 86.75 71 VAL A O 1
ATOM 602 N N . SER A 1 72 ? -2.762 3.158 12.908 1.00 83.81 72 SER A N 1
ATOM 603 C CA . SER A 1 72 ? -1.518 3.926 13.027 1.00 83.81 72 SER A CA 1
ATOM 604 C C . SER A 1 72 ? -0.325 3.044 13.409 1.00 83.81 72 SER A C 1
ATOM 606 O O . SER A 1 72 ? 0.696 3.088 12.727 1.00 83.81 72 SER A O 1
ATOM 608 N N . GLU A 1 73 ? -0.463 2.185 14.428 1.00 89.81 73 GLU A N 1
ATOM 609 C CA . GLU A 1 73 ? 0.585 1.226 14.824 1.00 89.81 73 GLU A CA 1
ATOM 610 C C . GLU A 1 73 ? 0.946 0.288 13.667 1.00 89.81 73 GLU A C 1
ATOM 612 O O . GLU A 1 73 ? 2.118 0.023 13.402 1.00 89.81 73 GLU A O 1
ATOM 617 N N . PHE A 1 74 ? -0.065 -0.178 12.936 1.00 84.88 74 PHE A N 1
ATOM 618 C CA . PHE A 1 74 ? 0.128 -1.028 11.774 1.00 84.88 74 PHE A CA 1
ATOM 619 C C . PHE A 1 74 ? 0.880 -0.306 10.640 1.00 84.88 74 PHE A C 1
ATOM 621 O O . PHE A 1 74 ? 1.797 -0.877 10.048 1.00 84.88 74 PHE A O 1
ATOM 628 N N . SER A 1 75 ? 0.534 0.954 10.354 1.00 81.94 75 SER A N 1
ATOM 629 C CA . SER A 1 75 ? 1.225 1.769 9.346 1.00 81.94 75 SER A CA 1
ATOM 630 C C . SER A 1 75 ? 2.689 2.018 9.713 1.00 81.94 75 SER A C 1
ATOM 632 O O . SER A 1 75 ? 3.563 1.913 8.851 1.00 81.94 75 SER A O 1
ATOM 634 N N . GLU A 1 76 ? 2.975 2.331 10.979 1.00 85.69 76 GLU A N 1
ATOM 635 C CA . GLU A 1 76 ? 4.348 2.504 11.461 1.00 85.69 76 GLU A CA 1
ATOM 636 C C . GLU A 1 76 ? 5.162 1.215 11.346 1.00 85.69 76 GLU A C 1
ATOM 638 O O . GLU A 1 76 ? 6.327 1.254 10.954 1.00 85.69 76 GLU A O 1
ATOM 643 N N . GLU A 1 77 ? 4.565 0.069 11.672 1.00 86.69 77 GLU A N 1
ATOM 644 C CA . GLU A 1 77 ? 5.241 -1.223 11.588 1.00 86.69 77 GLU A CA 1
ATOM 645 C C . GLU A 1 77 ? 5.556 -1.604 10.135 1.00 86.69 77 GLU A C 1
ATOM 647 O O . GLU A 1 77 ? 6.661 -2.070 9.849 1.00 86.69 77 GLU A O 1
ATOM 652 N N . ILE A 1 78 ? 4.638 -1.341 9.194 1.00 81.75 78 ILE A N 1
ATOM 653 C CA . ILE A 1 78 ? 4.921 -1.486 7.758 1.00 81.75 78 ILE A CA 1
ATOM 654 C C . ILE A 1 78 ? 6.082 -0.582 7.347 1.00 81.75 78 ILE A C 1
ATOM 656 O O . ILE A 1 78 ? 7.017 -1.054 6.698 1.00 81.75 78 ILE A O 1
ATOM 660 N N . TYR A 1 79 ? 6.052 0.695 7.733 1.00 76.38 79 TYR A N 1
ATOM 661 C CA . TYR A 1 79 ? 7.112 1.635 7.378 1.00 76.38 79 TYR A CA 1
ATOM 662 C C . TYR A 1 79 ? 8.469 1.206 7.951 1.00 76.38 79 TYR A C 1
ATOM 664 O O . TYR A 1 79 ? 9.480 1.255 7.260 1.00 76.38 79 TYR A O 1
ATOM 672 N N . LYS A 1 80 ? 8.513 0.704 9.189 1.00 80.94 80 LYS A N 1
ATOM 673 C CA . LYS A 1 80 ? 9.751 0.189 9.795 1.00 80.94 80 LYS A CA 1
ATOM 674 C C . LYS A 1 80 ? 10.303 -1.034 9.066 1.00 80.94 80 LYS A C 1
ATOM 676 O O . LYS A 1 80 ? 11.519 -1.146 8.929 1.00 80.94 80 LYS A O 1
ATOM 681 N N . ARG A 1 81 ? 9.431 -1.950 8.633 1.00 80.06 81 ARG A N 1
ATOM 682 C CA . ARG A 1 81 ? 9.829 -3.216 7.994 1.00 80.06 81 ARG A CA 1
ATOM 683 C C . ARG A 1 81 ? 10.197 -3.073 6.523 1.00 80.06 81 ARG A C 1
ATOM 685 O O . ARG A 1 81 ? 11.067 -3.803 6.069 1.00 80.06 81 ARG A O 1
ATOM 692 N N . TYR A 1 82 ? 9.533 -2.172 5.802 1.00 75.50 82 TYR A N 1
ATOM 693 C CA . TYR A 1 82 ? 9.617 -2.087 4.338 1.00 75.50 82 TYR A CA 1
ATOM 694 C C . TYR A 1 82 ? 9.947 -0.682 3.812 1.00 75.50 82 TYR A C 1
ATOM 696 O O . TYR A 1 82 ? 10.244 -0.519 2.636 1.00 75.50 82 TYR A O 1
ATOM 704 N N . GLY A 1 83 ? 9.893 0.353 4.654 1.00 63.34 83 GLY A N 1
ATOM 705 C CA . GLY A 1 83 ? 10.206 1.734 4.272 1.00 63.34 83 GLY A CA 1
ATOM 706 C C . GLY A 1 83 ? 11.703 2.058 4.245 1.00 63.34 83 GLY A C 1
ATOM 707 O O . GLY A 1 83 ? 12.071 3.107 3.727 1.00 63.34 83 GLY A O 1
ATOM 708 N N . ARG A 1 84 ? 12.570 1.174 4.763 1.00 57.66 84 ARG A N 1
ATOM 709 C CA . ARG A 1 84 ? 14.031 1.383 4.780 1.00 57.66 84 ARG A CA 1
ATOM 710 C C . ARG A 1 84 ? 14.720 1.173 3.432 1.00 57.66 84 ARG A C 1
ATOM 712 O O . ARG A 1 84 ? 15.809 1.701 3.248 1.00 57.66 84 ARG A O 1
ATOM 719 N N . ASP A 1 85 ? 14.083 0.499 2.480 1.00 53.22 85 ASP A N 1
ATOM 720 C CA . ASP A 1 85 ? 14.728 0.166 1.202 1.00 53.22 85 ASP A CA 1
ATOM 721 C C . ASP A 1 85 ? 14.856 1.370 0.241 1.00 53.22 85 ASP A C 1
ATOM 723 O O . ASP A 1 85 ? 15.475 1.250 -0.812 1.00 53.22 85 ASP A O 1
ATOM 727 N N . ASN A 1 86 ? 14.303 2.545 0.585 1.00 49.38 86 ASN A N 1
ATOM 728 C CA . ASN A 1 86 ? 14.381 3.752 -0.255 1.00 49.38 86 ASN A CA 1
ATOM 729 C C . ASN A 1 86 ? 15.450 4.779 0.177 1.00 49.38 86 ASN A C 1
ATOM 731 O O . ASN A 1 86 ? 15.725 5.691 -0.600 1.00 49.38 86 ASN A O 1
ATOM 735 N N . ASP A 1 87 ? 16.067 4.648 1.360 1.00 46.72 87 ASP A N 1
ATOM 736 C CA . ASP A 1 87 ? 17.039 5.640 1.870 1.00 46.72 87 ASP A CA 1
ATOM 737 C C . ASP A 1 87 ? 18.515 5.269 1.621 1.00 46.72 87 ASP A C 1
ATOM 739 O O . ASP A 1 87 ? 19.393 6.124 1.740 1.00 46.72 87 ASP A O 1
ATOM 743 N N . GLU A 1 88 ? 18.828 4.038 1.200 1.00 40.50 88 GLU A N 1
ATOM 744 C CA . GLU A 1 88 ? 20.219 3.638 0.905 1.00 40.50 88 GLU A CA 1
ATOM 745 C C . GLU A 1 88 ? 20.731 4.111 -0.474 1.00 40.50 88 GLU A C 1
ATOM 747 O O . GLU A 1 88 ? 21.891 3.892 -0.814 1.00 40.50 88 GLU A O 1
ATOM 752 N N . GLY A 1 89 ? 19.904 4.803 -1.269 1.00 40.69 89 GLY A N 1
ATOM 753 C CA . GLY A 1 89 ? 20.250 5.228 -2.634 1.00 40.69 89 GLY A CA 1
ATOM 754 C C . GLY A 1 89 ? 20.551 6.716 -2.849 1.00 40.69 89 GLY A C 1
ATOM 755 O O . GLY A 1 89 ? 20.974 7.073 -3.946 1.00 40.69 89 GLY A O 1
ATOM 756 N N . LEU A 1 90 ? 20.328 7.598 -1.865 1.00 38.12 90 LEU A N 1
ATOM 757 C CA . LEU A 1 90 ? 20.452 9.059 -2.061 1.00 38.12 90 LEU A CA 1
ATOM 758 C C . LEU A 1 90 ? 21.398 9.773 -1.086 1.00 38.12 90 LEU A C 1
ATOM 760 O O . LEU A 1 90 ? 21.487 10.997 -1.117 1.00 38.12 90 LEU A O 1
ATOM 764 N N . SER A 1 91 ? 22.165 9.039 -0.277 1.00 39.78 91 SER A N 1
ATOM 765 C CA . SER A 1 91 ? 23.189 9.623 0.604 1.00 39.78 91 SER A CA 1
ATOM 766 C C . SER A 1 91 ? 24.615 9.347 0.115 1.00 39.78 91 SER A C 1
ATOM 768 O O . SER A 1 91 ? 25.467 8.929 0.890 1.00 39.78 91 SER A O 1
ATOM 770 N N . GLN A 1 92 ? 24.876 9.547 -1.181 1.00 32.47 92 GLN A N 1
ATOM 771 C CA . GLN A 1 92 ? 26.223 9.770 -1.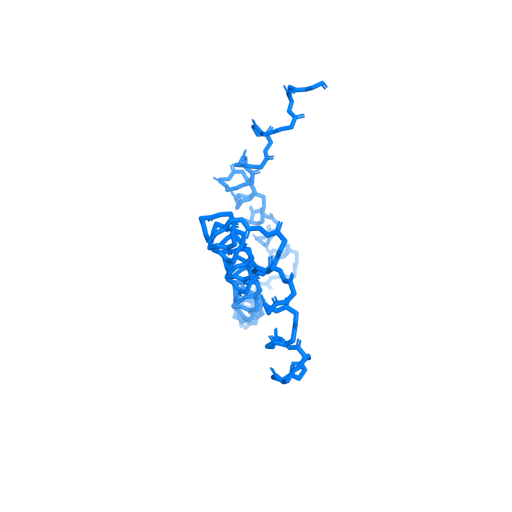727 1.00 32.47 92 GLN A CA 1
ATOM 772 C C . GLN A 1 92 ? 26.137 10.612 -3.011 1.00 32.47 92 GLN A C 1
ATOM 774 O O . GLN A 1 92 ? 26.238 10.079 -4.113 1.00 32.47 92 GLN A O 1
ATOM 779 N N . CYS A 1 93 ? 25.933 11.921 -2.858 1.00 34.53 93 CYS A N 1
ATOM 780 C CA . CYS A 1 93 ? 26.401 12.975 -3.766 1.00 34.53 93 CYS A CA 1
ATOM 781 C C . CYS A 1 93 ? 26.521 14.275 -2.966 1.00 34.53 93 CYS A C 1
ATOM 783 O O . CYS A 1 93 ? 25.515 14.652 -2.325 1.00 34.53 93 CYS A O 1
#